Protein AF-A0A0L6WDC3-F1 (afdb_monomer_lite)

Radius of gyration: 16.23 Å; chains: 1; bounding box: 45×20×38 Å

Structure (mmCIF, N/CA/C/O backbone):
data_AF-A0A0L6WDC3-F1
#
_entry.id   AF-A0A0L6WDC3-F1
#
loop_
_atom_site.group_PDB
_atom_site.id
_atom_site.type_symbol
_atom_site.label_atom_id
_atom_site.label_alt_id
_atom_site.label_comp_id
_atom_site.label_asym_id
_atom_site.label_entity_id
_atom_site.label_seq_id
_atom_site.pdbx_PDB_ins_code
_atom_site.Cartn_x
_atom_site.Cartn_y
_atom_site.Cartn_z
_atom_site.occupancy
_atom_site.B_iso_or_equiv
_atom_site.auth_seq_id
_atom_site.auth_comp_id
_atom_site.auth_asym_id
_atom_site.auth_atom_id
_atom_site.pdbx_PDB_model_num
ATOM 1 N N . ASP A 1 1 ? -22.068 2.864 5.360 1.00 78.19 1 ASP A N 1
ATOM 2 C CA . ASP A 1 1 ? -20.998 3.765 4.893 1.00 78.19 1 ASP A CA 1
ATOM 3 C C . ASP A 1 1 ? -20.232 3.166 3.735 1.00 78.19 1 ASP A C 1
ATOM 5 O O . ASP A 1 1 ? -19.959 1.970 3.747 1.00 78.19 1 ASP A O 1
ATOM 9 N N . VAL A 1 2 ? -19.915 3.991 2.737 1.00 90.62 2 VAL A N 1
ATOM 10 C CA . VAL A 1 2 ? -19.037 3.625 1.617 1.00 90.62 2 VAL A CA 1
ATOM 11 C C . VAL A 1 2 ? -17.611 4.065 1.976 1.00 90.62 2 VAL A C 1
ATOM 13 O O . VAL A 1 2 ? -17.447 5.216 2.397 1.00 90.62 2 VAL A O 1
ATOM 16 N N . PRO A 1 3 ? -16.579 3.206 1.838 1.00 92.56 3 PRO A N 1
ATOM 17 C CA . PRO A 1 3 ? -15.191 3.598 2.085 1.00 92.56 3 PRO A CA 1
ATOM 18 C C . PRO A 1 3 ? -14.826 4.890 1.342 1.00 92.56 3 PRO A C 1
ATOM 20 O O . PRO A 1 3 ? -15.198 5.065 0.183 1.00 92.56 3 PRO A O 1
ATOM 23 N N . PHE A 1 4 ? -14.138 5.811 2.026 1.00 94.06 4 PHE A N 1
ATOM 24 C CA . PHE A 1 4 ? -13.706 7.109 1.478 1.00 94.06 4 PHE A CA 1
ATOM 25 C C . PHE A 1 4 ? -14.822 7.933 0.804 1.00 94.06 4 PHE A C 1
ATOM 27 O O . PHE A 1 4 ? -14.558 8.700 -0.118 1.00 94.06 4 PHE A O 1
ATOM 34 N N . GLY A 1 5 ? -16.081 7.764 1.225 1.00 96.00 5 GLY A N 1
ATOM 35 C CA . GLY A 1 5 ? -17.214 8.491 0.644 1.00 96.00 5 GLY A CA 1
ATOM 36 C C . GLY A 1 5 ? -17.508 8.128 -0.817 1.00 96.00 5 GLY A C 1
ATOM 37 O O . GLY A 1 5 ? -18.135 8.914 -1.517 1.00 96.00 5 GLY A O 1
ATOM 38 N N . GLY A 1 6 ? -17.045 6.964 -1.288 1.00 95.75 6 GLY A N 1
ATOM 39 C CA . GLY A 1 6 ? -17.212 6.525 -2.678 1.00 95.75 6 GLY A CA 1
ATOM 40 C C . GLY A 1 6 ? -16.139 7.031 -3.642 1.00 95.75 6 GLY A C 1
ATOM 41 O O . GLY A 1 6 ? -16.208 6.735 -4.833 1.00 95.75 6 GLY A O 1
ATOM 42 N N . VAL A 1 7 ? -15.129 7.752 -3.150 1.00 96.81 7 VAL A N 1
ATOM 43 C CA . VAL A 1 7 ? -13.972 8.148 -3.958 1.00 96.81 7 VAL A CA 1
ATOM 44 C C . VAL A 1 7 ? -13.087 6.930 -4.216 1.00 96.81 7 VAL A C 1
ATOM 46 O O . VAL A 1 7 ? -12.739 6.190 -3.295 1.00 96.81 7 VAL A O 1
ATOM 49 N N . THR A 1 8 ? -12.686 6.728 -5.471 1.00 95.12 8 THR A N 1
ATOM 50 C CA . THR A 1 8 ? -11.695 5.706 -5.818 1.00 95.12 8 THR A CA 1
ATOM 51 C C . THR A 1 8 ? -10.332 6.090 -5.246 1.00 95.12 8 THR A C 1
ATOM 53 O O . THR A 1 8 ? -9.788 7.141 -5.576 1.00 95.12 8 THR A O 1
ATOM 56 N N . VAL A 1 9 ? -9.768 5.222 -4.405 1.00 96.25 9 VAL A N 1
ATOM 57 C CA . VAL A 1 9 ? -8.462 5.420 -3.763 1.00 96.25 9 VAL A CA 1
ATOM 58 C C . VAL A 1 9 ? -7.498 4.331 -4.213 1.00 96.25 9 VAL A C 1
ATOM 60 O O . VAL A 1 9 ? -7.840 3.149 -4.210 1.00 96.25 9 VAL A O 1
ATOM 63 N N . VAL A 1 10 ? -6.276 4.731 -4.561 1.00 96.38 10 VAL A N 1
ATOM 64 C CA . VAL A 1 10 ? -5.173 3.819 -4.876 1.00 96.38 10 VAL A CA 1
ATOM 65 C C . VAL A 1 10 ? -4.107 3.957 -3.798 1.00 96.38 10 VAL A C 1
ATOM 67 O O . VAL A 1 10 ? -3.586 5.046 -3.563 1.00 96.38 10 VAL A O 1
ATOM 70 N N . PHE A 1 11 ? -3.773 2.845 -3.149 1.00 94.56 11 PHE A N 1
ATOM 71 C CA . PHE A 1 11 ? -2.665 2.779 -2.203 1.00 94.56 11 PHE A CA 1
ATOM 72 C C . PHE A 1 11 ? -1.394 2.359 -2.937 1.00 94.56 11 PHE A C 1
ATOM 74 O O . PHE A 1 11 ? -1.379 1.338 -3.621 1.00 94.56 11 PHE A O 1
ATOM 81 N N . GLY A 1 12 ? -0.327 3.137 -2.773 1.00 94.25 12 GLY A N 1
ATOM 82 C CA . GLY A 1 12 ? 1.008 2.812 -3.268 1.00 94.25 12 GLY A CA 1
ATOM 83 C C . GLY A 1 12 ? 1.991 2.672 -2.111 1.00 94.25 12 GLY A C 1
ATOM 84 O O . GLY A 1 12 ? 1.925 3.428 -1.144 1.00 94.25 12 GLY A O 1
ATOM 85 N N . GLY A 1 13 ? 2.899 1.704 -2.203 1.00 92.50 13 GLY A N 1
ATOM 86 C CA . GLY A 1 13 ? 3.947 1.489 -1.209 1.00 92.50 13 GLY A CA 1
ATOM 87 C C . GLY A 1 13 ? 4.588 0.110 -1.330 1.00 92.50 13 GLY A C 1
ATOM 88 O O . GLY A 1 13 ? 4.122 -0.737 -2.088 1.00 92.50 13 GLY A O 1
ATOM 89 N N . ASP A 1 14 ? 5.649 -0.116 -0.559 1.00 91.00 14 ASP A N 1
ATOM 90 C CA . ASP A 1 14 ? 6.285 -1.427 -0.412 1.00 91.00 14 ASP A CA 1
ATOM 91 C C . ASP A 1 14 ? 6.184 -1.852 1.059 1.00 91.00 14 ASP A C 1
ATOM 93 O O . ASP A 1 14 ? 6.677 -1.164 1.949 1.00 91.00 14 ASP A O 1
ATOM 97 N N . PHE A 1 15 ? 5.538 -2.987 1.337 1.00 87.25 15 PHE A N 1
ATOM 98 C CA . PHE A 1 15 ? 5.391 -3.511 2.702 1.00 87.25 15 PHE A CA 1
ATOM 99 C C . PHE A 1 15 ? 6.702 -4.018 3.316 1.00 87.25 15 PHE A C 1
ATOM 101 O O . PHE A 1 15 ? 6.715 -4.339 4.505 1.00 87.25 15 PHE A O 1
ATOM 108 N N . ARG A 1 16 ? 7.780 -4.108 2.528 1.00 86.25 16 ARG A N 1
ATOM 109 C CA . ARG A 1 16 ? 9.147 -4.323 3.021 1.00 86.25 16 ARG A CA 1
ATOM 110 C C . ARG A 1 16 ? 9.769 -3.039 3.581 1.00 86.25 16 ARG A C 1
ATOM 112 O O . ARG A 1 16 ? 10.817 -3.108 4.215 1.00 86.25 16 ARG A O 1
ATOM 119 N N . GLN A 1 17 ? 9.135 -1.878 3.385 1.00 87.94 17 GLN A N 1
ATOM 120 C CA . GLN A 1 17 ? 9.502 -0.648 4.089 1.00 87.94 17 GLN A CA 1
ATOM 121 C C . GLN A 1 17 ? 9.152 -0.738 5.582 1.00 87.94 17 GLN A C 1
ATOM 123 O O . GLN A 1 17 ? 8.537 -1.692 6.064 1.00 87.94 17 GLN A O 1
ATOM 128 N N . MET A 1 18 ? 9.570 0.279 6.334 1.00 87.81 18 MET A N 1
ATOM 129 C CA . MET A 1 18 ? 9.367 0.348 7.776 1.00 87.81 18 MET A CA 1
ATOM 130 C C . MET A 1 18 ? 7.875 0.280 8.144 1.00 87.81 18 MET A C 1
ATOM 132 O O . MET A 1 18 ? 7.032 0.934 7.533 1.00 87.81 18 MET A O 1
ATOM 136 N N . LEU A 1 19 ? 7.559 -0.502 9.181 1.00 89.56 19 LEU A N 1
ATOM 137 C CA . LEU A 1 19 ? 6.227 -0.535 9.786 1.00 89.56 19 LEU A CA 1
ATOM 138 C C . LEU A 1 19 ? 5.817 0.853 10.314 1.00 89.56 19 LEU A C 1
ATOM 140 O O . LEU A 1 19 ? 6.692 1.667 10.618 1.00 89.56 19 LEU A O 1
ATOM 144 N N . PRO A 1 20 ? 4.508 1.108 10.514 1.00 89.81 20 PRO A N 1
ATOM 145 C CA . PRO A 1 20 ? 4.056 2.333 11.160 1.00 89.81 20 PRO A CA 1
ATOM 146 C C . PRO A 1 20 ? 4.766 2.538 12.499 1.00 89.81 20 PRO A C 1
ATOM 148 O O . PRO A 1 20 ? 4.774 1.650 13.358 1.00 89.81 20 PRO A O 1
ATOM 151 N N . VAL A 1 21 ? 5.364 3.712 12.674 1.00 89.00 21 VAL A N 1
ATOM 152 C CA . VAL A 1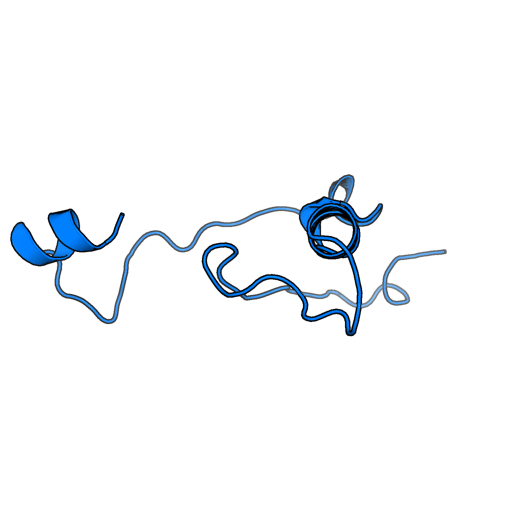 21 ? 6.024 4.079 13.925 1.00 89.00 21 VAL A CA 1
ATOM 153 C C . VAL A 1 21 ? 4.949 4.486 14.922 1.00 89.00 21 VAL A C 1
ATOM 155 O O . VAL A 1 21 ? 4.243 5.470 14.718 1.00 89.00 21 VAL A O 1
ATOM 158 N N . ILE A 1 22 ? 4.835 3.736 16.016 1.00 85.88 22 ILE A N 1
ATOM 159 C CA . ILE A 1 22 ? 3.964 4.090 17.135 1.00 85.88 22 ILE A CA 1
ATOM 160 C C . ILE A 1 22 ? 4.843 4.265 1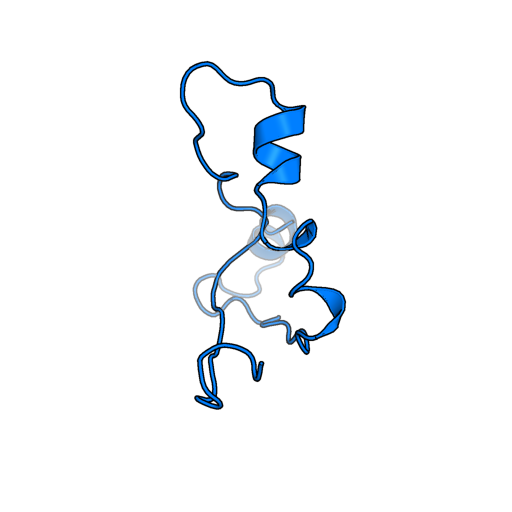8.368 1.00 85.88 22 ILE A C 1
ATOM 162 O O . ILE A 1 22 ? 5.532 3.334 18.786 1.00 85.88 22 ILE A O 1
ATOM 166 N N . GLN A 1 23 ? 4.842 5.469 18.937 1.00 86.44 23 GLN A N 1
ATOM 167 C CA . GLN A 1 23 ? 5.691 5.802 20.079 1.00 86.44 23 GLN A CA 1
ATOM 168 C C . GLN A 1 23 ? 5.368 4.915 21.290 1.00 86.44 23 GLN A C 1
ATOM 170 O O . GLN A 1 23 ? 4.201 4.703 21.616 1.00 86.44 23 GLN A O 1
ATOM 175 N N . GLN A 1 24 ? 6.416 4.421 21.962 1.00 77.69 24 GLN A N 1
ATOM 176 C CA . GLN A 1 24 ? 6.334 3.669 23.227 1.00 77.69 24 GLN A CA 1
ATOM 177 C C . GLN A 1 24 ? 5.437 2.417 23.183 1.00 77.69 24 GLN A C 1
ATOM 179 O O . GLN A 1 24 ? 4.829 2.032 24.183 1.00 77.69 24 GLN A O 1
ATOM 184 N N . ARG A 1 25 ? 5.305 1.781 22.018 1.00 81.81 25 ARG A N 1
ATOM 185 C CA . ARG A 1 25 ? 4.401 0.643 21.815 1.00 81.81 25 ARG A CA 1
ATOM 186 C C . ARG A 1 25 ? 5.166 -0.623 21.461 1.00 81.81 25 ARG A C 1
ATOM 188 O O . ARG A 1 25 ? 6.297 -0.589 20.983 1.00 81.81 25 ARG A O 1
ATOM 195 N N . LEU A 1 26 ? 4.527 -1.758 21.718 1.00 89.00 26 LEU A N 1
ATOM 196 C CA . LEU A 1 26 ? 5.083 -3.075 21.438 1.00 89.00 26 LEU A CA 1
ATOM 197 C C . LEU A 1 26 ? 5.042 -3.364 19.934 1.00 89.00 26 LEU A C 1
ATOM 199 O O . LEU A 1 26 ? 4.142 -2.917 19.220 1.00 89.00 26 LEU A O 1
ATOM 203 N N . ARG A 1 27 ? 5.950 -4.224 19.463 1.00 87.12 27 ARG A N 1
ATOM 204 C CA . ARG A 1 27 ? 5.991 -4.685 18.062 1.00 87.12 27 ARG A CA 1
ATOM 205 C C . ARG A 1 27 ? 4.633 -5.196 17.560 1.00 87.12 27 ARG A C 1
ATOM 207 O O . ARG A 1 27 ? 4.256 -4.940 16.422 1.00 87.12 27 ARG A O 1
ATOM 214 N N . GLN A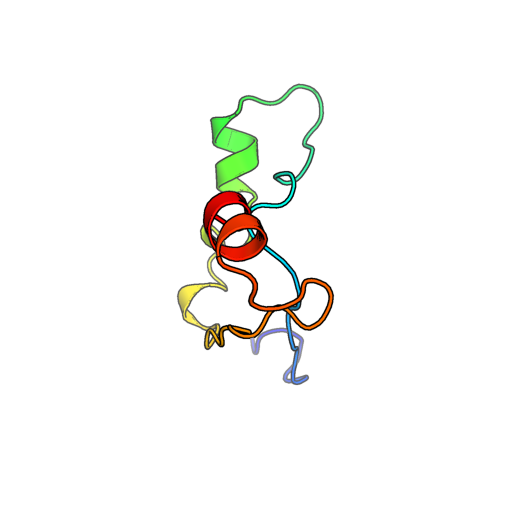 1 28 ? 3.878 -5.892 18.409 1.00 90.19 28 GLN A N 1
ATOM 215 C CA . GLN A 1 28 ? 2.538 -6.391 18.074 1.00 90.19 28 GLN A CA 1
ATOM 216 C C . GLN A 1 28 ? 1.558 -5.263 17.737 1.00 90.19 28 GLN A C 1
ATOM 218 O O . GLN A 1 28 ? 0.745 -5.411 16.831 1.00 90.19 28 GLN A O 1
ATOM 223 N N . GLN A 1 29 ? 1.657 -4.127 18.426 1.00 90.12 29 GLN A N 1
ATOM 224 C CA . GLN A 1 29 ? 0.790 -2.972 18.198 1.00 90.12 29 GLN A CA 1
ATOM 225 C C . GLN A 1 29 ? 1.154 -2.259 16.892 1.00 90.12 29 GLN A C 1
ATOM 227 O O . GLN A 1 29 ? 0.256 -1.865 16.154 1.00 90.12 29 GLN A O 1
ATOM 232 N N . MET A 1 30 ? 2.446 -2.182 16.550 1.00 91.62 30 MET A N 1
ATOM 233 C CA . MET A 1 30 ? 2.888 -1.698 15.233 1.00 91.62 30 MET A CA 1
ATOM 234 C C . MET A 1 30 ? 2.332 -2.568 14.098 1.00 91.62 30 MET A C 1
ATOM 236 O O . MET A 1 30 ? 1.831 -2.053 13.102 1.00 91.62 30 MET A O 1
ATOM 240 N N . ILE A 1 31 ? 2.367 -3.896 14.261 1.00 89.88 31 ILE A N 1
ATOM 241 C CA . ILE A 1 31 ? 1.779 -4.834 13.293 1.00 89.88 31 ILE A CA 1
ATOM 242 C C . ILE A 1 31 ? 0.258 -4.651 13.223 1.00 89.88 31 ILE A C 1
ATOM 244 O O . ILE A 1 31 ? -0.294 -4.605 12.126 1.00 89.88 31 ILE A O 1
ATOM 248 N N . ALA A 1 32 ? -0.422 -4.530 14.365 1.00 91.75 32 ALA A N 1
ATOM 249 C CA . ALA A 1 32 ? -1.872 -4.352 14.430 1.00 91.75 32 ALA A CA 1
ATOM 250 C C . ALA A 1 32 ? -2.347 -3.044 13.775 1.00 91.75 32 ALA A C 1
ATOM 252 O O . ALA A 1 32 ? -3.438 -3.012 13.218 1.00 91.75 32 ALA A O 1
ATOM 253 N N . ALA A 1 33 ? -1.523 -1.995 13.793 1.00 91.56 33 ALA A N 1
ATOM 254 C CA . ALA A 1 33 ? -1.812 -0.736 13.108 1.00 91.56 33 ALA A CA 1
ATOM 255 C C . ALA A 1 33 ? -1.483 -0.754 11.606 1.00 91.56 33 ALA A C 1
ATOM 257 O O . ALA A 1 33 ? -1.770 0.215 10.906 1.00 91.56 33 ALA A O 1
ATOM 258 N N . SER A 1 34 ? -0.853 -1.816 11.093 1.00 92.44 34 SER A N 1
ATOM 259 C CA . SER A 1 34 ? -0.549 -1.911 9.665 1.00 92.44 34 SER A CA 1
ATOM 260 C C . SER A 1 34 ? -1.824 -2.031 8.828 1.00 92.44 34 SER A C 1
ATOM 262 O O . SER A 1 34 ? -2.801 -2.654 9.246 1.00 92.44 34 SER A O 1
ATOM 264 N N . LEU A 1 35 ? -1.787 -1.501 7.599 1.00 92.56 35 LEU A N 1
ATOM 265 C CA . LEU A 1 35 ? -2.916 -1.552 6.662 1.00 92.56 35 LEU A CA 1
ATOM 266 C C . LEU A 1 35 ? -3.448 -2.983 6.468 1.00 92.56 35 LEU A C 1
ATOM 268 O O . LEU A 1 35 ? -4.656 -3.188 6.449 1.00 92.56 35 LEU A O 1
ATOM 272 N N . LYS A 1 36 ? -2.550 -3.980 6.430 1.00 91.56 36 LYS A N 1
ATOM 273 C CA . LYS A 1 36 ? -2.889 -5.406 6.271 1.00 91.56 36 LYS A CA 1
ATOM 274 C C . LYS A 1 36 ? -3.670 -6.014 7.438 1.00 91.56 36 LYS A C 1
ATOM 276 O O . LYS A 1 36 ? -4.199 -7.110 7.304 1.00 91.56 36 LYS A O 1
ATOM 281 N N . ARG A 1 37 ? -3.690 -5.365 8.605 1.00 92.94 37 ARG A N 1
ATOM 282 C CA . ARG A 1 37 ? -4.478 -5.798 9.772 1.00 92.94 37 ARG A CA 1
ATOM 283 C C . ARG A 1 37 ? -5.784 -5.016 9.925 1.00 92.94 37 ARG A C 1
ATOM 285 O O . ARG A 1 37 ? -6.582 -5.351 10.795 1.00 92.94 37 ARG A O 1
ATOM 292 N N . GLY A 1 38 ? -6.005 -3.990 9.103 1.00 91.38 38 GLY A N 1
ATOM 293 C CA . GLY A 1 38 ? -7.219 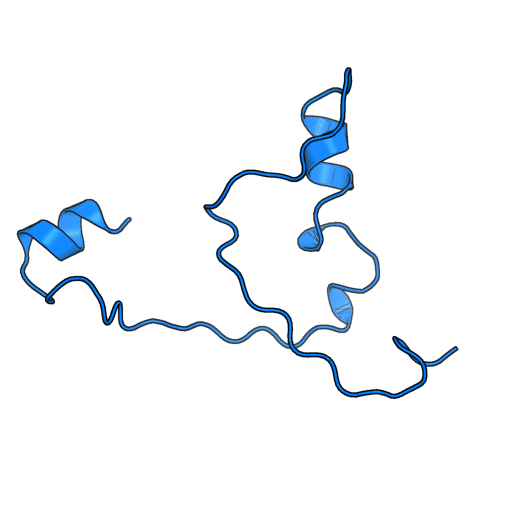-3.184 9.124 1.00 91.38 38 GLY A CA 1
ATOM 294 C C . GLY A 1 38 ? -8.388 -3.858 8.405 1.00 91.38 38 GLY A C 1
ATOM 295 O O . GLY A 1 38 ? -8.197 -4.599 7.448 1.00 91.38 38 GLY A O 1
ATOM 296 N N . ARG A 1 39 ? -9.618 -3.520 8.814 1.00 92.56 39 ARG A N 1
ATOM 297 C CA . ARG A 1 39 ? -10.870 -4.027 8.208 1.00 92.56 39 ARG A CA 1
ATOM 298 C C . ARG A 1 39 ? -11.012 -3.715 6.714 1.00 92.56 39 ARG A C 1
ATOM 300 O O . ARG A 1 39 ? -11.756 -4.385 6.016 1.00 92.56 39 ARG A O 1
ATOM 307 N N . LEU A 1 40 ? -10.322 -2.678 6.241 1.00 92.81 40 LEU A N 1
ATOM 308 C CA . LEU A 1 40 ? -10.329 -2.274 4.838 1.00 92.81 40 LEU A CA 1
ATOM 309 C C . LEU A 1 40 ? -9.584 -3.275 3.942 1.00 92.81 40 LEU A C 1
ATOM 311 O O . LEU A 1 40 ? -9.864 -3.335 2.752 1.00 92.81 40 LEU A O 1
ATOM 315 N N . TRP A 1 41 ? -8.643 -4.052 4.491 1.00 94.25 41 TRP A N 1
ATOM 316 C CA . TRP A 1 41 ? -7.776 -4.925 3.699 1.00 94.25 41 TRP A CA 1
ATOM 317 C C . TRP A 1 41 ? -8.557 -5.933 2.855 1.00 94.25 41 TRP A C 1
ATOM 319 O O . TRP A 1 41 ? -8.257 -6.095 1.677 1.00 94.25 41 TRP A O 1
ATOM 329 N N . ASP A 1 42 ? -9.615 -6.515 3.417 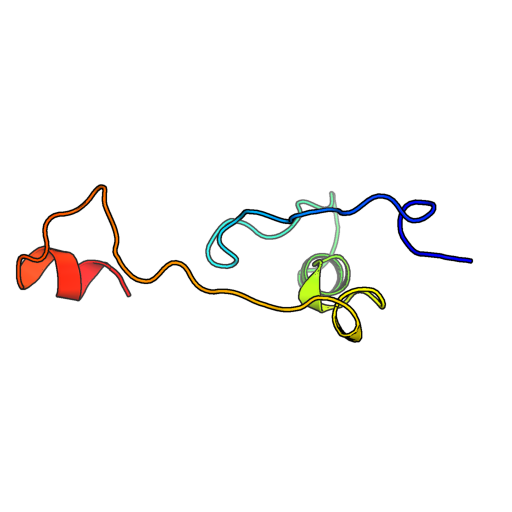1.00 93.06 42 ASP A N 1
ATOM 330 C CA . ASP A 1 42 ? -10.462 -7.496 2.728 1.00 93.06 42 ASP A CA 1
ATOM 331 C C . ASP A 1 42 ? -11.267 -6.885 1.563 1.00 93.06 42 ASP A C 1
ATOM 333 O O . ASP A 1 42 ? -11.829 -7.606 0.743 1.00 93.06 42 ASP A O 1
ATOM 337 N N . GLN A 1 43 ? -11.323 -5.553 1.477 1.00 92.94 43 GLN A N 1
ATOM 338 C CA . GLN A 1 43 ? -11.983 -4.797 0.409 1.00 92.94 43 GLN A CA 1
ATOM 339 C C . GLN A 1 43 ? -10.985 -4.231 -0.615 1.00 92.94 43 GLN A C 1
ATOM 341 O O . GLN A 1 43 ? -11.399 -3.622 -1.601 1.00 92.94 43 GLN A O 1
ATOM 346 N N . ILE A 1 44 ? -9.676 -4.393 -0.387 1.00 94.31 44 ILE A N 1
ATOM 347 C CA . ILE A 1 44 ? -8.626 -3.882 -1.270 1.00 94.31 44 ILE A CA 1
ATOM 348 C C . ILE A 1 44 ? -8.256 -4.952 -2.297 1.00 94.31 44 ILE A C 1
ATOM 350 O O . ILE A 1 44 ? -7.792 -6.039 -1.957 1.00 94.31 44 ILE A O 1
ATOM 354 N N . GLN A 1 45 ? -8.365 -4.602 -3.577 1.00 95.56 45 GLN A N 1
ATOM 355 C CA . GLN A 1 45 ? -7.755 -5.381 -4.647 1.00 95.56 45 GLN A CA 1
ATOM 356 C C . GLN A 1 45 ? -6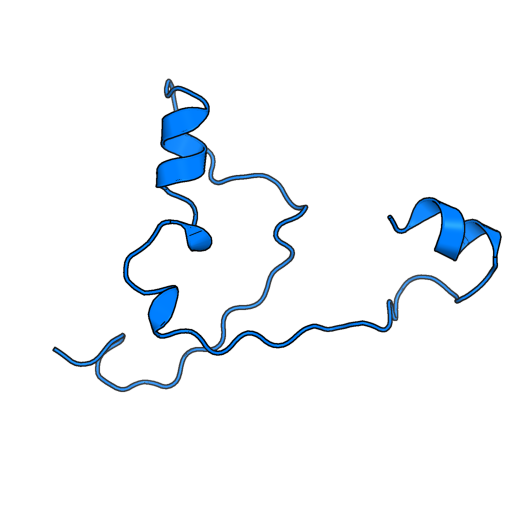.248 -5.099 -4.695 1.00 95.56 45 GLN A C 1
ATOM 358 O O . GLN A 1 45 ? -5.826 -3.954 -4.866 1.00 95.56 45 GLN A O 1
ATOM 363 N N . VAL A 1 46 ? -5.431 -6.145 -4.567 1.00 94.75 46 VAL A N 1
ATOM 364 C CA . VAL A 1 46 ? -3.967 -6.024 -4.571 1.00 94.75 46 VAL A CA 1
ATOM 365 C C . VAL A 1 46 ? -3.420 -6.209 -5.986 1.00 94.75 46 VAL A C 1
ATOM 367 O O . VAL A 1 46 ? -3.768 -7.168 -6.675 1.00 94.75 46 VAL A O 1
ATOM 370 N N . TYR A 1 47 ? -2.519 -5.311 -6.385 1.00 95.88 47 TYR A N 1
ATOM 371 C CA . TYR A 1 47 ? -1.729 -5.399 -7.612 1.00 95.88 47 TYR A CA 1
ATOM 372 C C . TYR A 1 47 ? -0.243 -5.291 -7.270 1.00 95.88 47 TYR A C 1
ATOM 374 O O . TYR A 1 47 ? 0.140 -4.528 -6.383 1.00 95.88 47 TYR A O 1
ATOM 382 N N . TYR A 1 48 ? 0.593 -6.046 -7.979 1.00 94.38 48 TYR A N 1
ATOM 383 C CA . TYR A 1 48 ? 2.035 -6.088 -7.748 1.00 94.38 48 TYR A CA 1
ATOM 384 C C . TYR A 1 48 ? 2.782 -5.447 -8.913 1.00 94.38 48 TYR A C 1
ATOM 386 O O . TYR A 1 48 ? 2.564 -5.799 -10.072 1.00 94.38 48 TYR A O 1
ATOM 394 N N . LEU A 1 49 ? 3.704 -4.538 -8.598 1.00 92.75 49 LEU A N 1
ATOM 395 C CA . LEU A 1 49 ? 4.712 -4.075 -9.544 1.00 92.75 49 LEU A CA 1
ATOM 396 C C . LEU A 1 49 ? 5.912 -5.018 -9.442 1.00 92.75 49 LEU A C 1
ATOM 398 O O . LEU A 1 49 ? 6.577 -5.063 -8.412 1.00 92.75 49 LEU A O 1
ATOM 402 N N . VAL A 1 50 ? 6.141 -5.807 -10.491 1.00 88.25 50 VAL A N 1
ATOM 403 C CA . VAL A 1 50 ? 7.183 -6.849 -10.512 1.00 88.25 50 VAL A CA 1
ATOM 404 C C . VAL A 1 50 ? 8.505 -6.341 -11.098 1.00 88.25 50 VAL A C 1
ATOM 406 O O . VAL A 1 50 ? 9.549 -6.606 -10.501 1.00 88.25 50 VAL A O 1
ATOM 409 N N . PRO A 1 51 ? 8.524 -5.596 -12.222 1.00 88.56 51 PRO A N 1
ATOM 410 C CA . PRO A 1 51 ? 9.780 -5.100 -12.767 1.00 88.56 51 PRO A CA 1
ATOM 411 C C . PRO A 1 51 ? 10.344 -3.982 -11.887 1.00 88.56 51 PRO A C 1
ATOM 413 O O . PRO A 1 51 ? 9.743 -2.913 -11.760 1.00 88.56 51 PRO A O 1
ATOM 416 N N . ASN A 1 52 ? 11.523 -4.207 -11.306 1.00 87.75 52 ASN A N 1
ATOM 417 C CA . ASN A 1 52 ? 12.303 -3.121 -10.729 1.00 87.75 52 ASN A CA 1
ATOM 418 C C . ASN A 1 52 ? 12.878 -2.291 -11.881 1.00 87.75 52 ASN A C 1
ATOM 420 O O . ASN A 1 52 ? 13.741 -2.758 -12.611 1.00 87.75 52 ASN A O 1
ATOM 424 N N . MET A 1 53 ? 12.376 -1.072 -12.062 1.00 89.69 53 MET A N 1
ATOM 425 C CA . MET A 1 53 ? 12.825 -0.177 -13.136 1.00 89.69 53 MET A CA 1
ATOM 426 C C . MET A 1 53 ? 14.089 0.616 -12.769 1.00 89.69 53 MET A C 1
ATOM 428 O O . MET A 1 53 ? 14.626 1.329 -13.611 1.00 89.69 53 MET A O 1
ATOM 432 N N . ARG A 1 54 ? 14.538 0.546 -11.507 1.00 89.56 54 ARG A N 1
ATOM 433 C CA . ARG A 1 54 ? 15.711 1.278 -11.006 1.00 89.56 54 ARG A CA 1
ATOM 434 C C . ARG A 1 54 ? 16.992 0.453 -11.086 1.00 89.56 54 ARG A C 1
ATOM 436 O O . ARG A 1 54 ? 18.052 1.023 -11.317 1.00 89.56 54 ARG A O 1
ATOM 443 N N . LEU A 1 55 ? 16.893 -0.848 -10.834 1.00 88.62 55 LEU A N 1
ATOM 444 C CA . LEU A 1 55 ? 18.000 -1.790 -10.973 1.00 88.62 55 LEU A CA 1
ATOM 445 C C . LEU A 1 55 ? 17.889 -2.493 -12.322 1.00 88.62 55 LEU A C 1
ATOM 447 O O . LEU A 1 55 ? 16.789 -2.835 -12.751 1.00 88.62 55 LEU A O 1
ATOM 451 N N . ASP A 1 56 ? 19.022 -2.715 -12.979 1.00 86.50 56 ASP A N 1
ATOM 452 C CA . ASP A 1 56 ? 19.045 -3.593 -14.141 1.00 86.50 56 ASP A CA 1
ATOM 453 C C . ASP A 1 56 ? 18.811 -5.053 -13.715 1.00 86.50 56 ASP A C 1
ATOM 455 O O . ASP A 1 56 ? 18.939 -5.430 -12.547 1.00 86.50 56 ASP A O 1
ATOM 459 N N . GLN A 1 57 ? 18.433 -5.893 -14.674 1.00 86.38 57 GLN A N 1
ATOM 460 C CA . GLN A 1 57 ? 18.156 -7.309 -14.430 1.00 86.38 57 GLN A CA 1
ATOM 461 C C . GLN A 1 57 ? 19.430 -8.161 -14.514 1.00 86.38 57 GLN A C 1
ATOM 463 O O . GLN A 1 57 ? 19.412 -9.268 -15.052 1.00 86.38 57 GLN A O 1
ATOM 468 N N . THR A 1 58 ? 20.553 -7.640 -14.016 1.00 87.94 58 THR A N 1
ATOM 469 C CA . THR A 1 58 ? 21.784 -8.428 -13.911 1.00 87.94 58 THR A CA 1
ATOM 470 C C . THR A 1 58 ? 21.628 -9.522 -12.847 1.00 87.94 58 THR A C 1
ATOM 472 O O . THR A 1 58 ? 20.895 -9.328 -11.871 1.00 87.94 58 THR A O 1
ATOM 475 N N . PRO A 1 59 ? 22.301 -10.681 -13.000 1.00 86.31 59 PRO A N 1
ATOM 476 C CA . PRO A 1 59 ? 22.214 -11.776 -12.032 1.00 86.31 59 PRO A CA 1
ATOM 477 C C . PRO A 1 59 ? 22.520 -11.341 -10.593 1.00 86.31 59 PRO A C 1
ATOM 479 O O . PRO A 1 59 ? 21.813 -11.743 -9.670 1.00 86.31 59 PRO A O 1
ATOM 482 N N . ASP A 1 60 ? 23.509 -10.462 -10.417 1.00 87.44 60 ASP A N 1
ATOM 483 C CA . ASP A 1 60 ? 23.905 -9.931 -9.111 1.00 87.44 60 ASP A CA 1
ATOM 484 C C . ASP A 1 60 ? 22.798 -9.065 -8.491 1.00 87.44 60 ASP A C 1
ATOM 486 O O . ASP A 1 60 ? 22.398 -9.280 -7.346 1.00 87.44 60 ASP A O 1
ATOM 490 N N . ASN A 1 61 ? 22.223 -8.128 -9.252 1.00 85.69 61 ASN A N 1
ATOM 491 C CA . ASN A 1 61 ? 21.151 -7.268 -8.744 1.00 85.69 61 ASN A CA 1
ATOM 492 C C . ASN A 1 61 ? 19.873 -8.048 -8.425 1.00 85.69 61 ASN A C 1
ATOM 494 O O . ASN A 1 61 ? 19.195 -7.734 -7.445 1.00 85.69 61 ASN A O 1
ATOM 498 N N . ILE A 1 62 ? 19.557 -9.090 -9.200 1.00 83.69 62 ILE A N 1
ATOM 499 C CA . ILE A 1 62 ? 18.436 -9.988 -8.899 1.00 83.69 62 ILE A CA 1
ATOM 500 C C . ILE A 1 62 ? 18.697 -10.748 -7.592 1.00 83.69 62 ILE A C 1
ATOM 502 O O . ILE A 1 62 ? 17.795 -10.841 -6.759 1.00 83.69 62 ILE A O 1
ATOM 506 N N . ALA A 1 63 ? 19.920 -11.243 -7.378 1.00 82.38 63 ALA A N 1
ATOM 507 C CA . ALA A 1 63 ? 20.285 -11.958 -6.155 1.00 82.38 63 ALA A CA 1
ATOM 508 C C . ALA A 1 63 ? 20.150 -11.088 -4.890 1.00 82.38 63 ALA A C 1
ATOM 510 O O . ALA A 1 63 ? 19.814 -11.602 -3.823 1.00 82.38 63 ALA A O 1
ATOM 511 N N . HIS A 1 64 ? 20.362 -9.775 -5.007 1.00 77.38 64 HIS A N 1
ATOM 512 C CA . HIS A 1 64 ? 20.249 -8.825 -3.897 1.00 77.38 64 HIS A CA 1
ATOM 513 C C . HIS A 1 64 ? 18.854 -8.198 -3.720 1.00 77.38 64 HIS A C 1
ATOM 515 O O . HIS A 1 64 ? 18.623 -7.511 -2.726 1.00 77.38 64 HIS A O 1
ATOM 521 N N . ALA A 1 65 ? 17.920 -8.401 -4.655 1.00 69.81 65 ALA A N 1
ATOM 522 C CA . ALA A 1 65 ? 16.605 -7.747 -4.647 1.00 69.81 65 ALA A CA 1
ATOM 523 C C . ALA A 1 65 ? 15.540 -8.421 -3.748 1.00 69.81 65 ALA A C 1
ATOM 525 O O . ALA A 1 65 ? 14.421 -7.893 -3.647 1.00 69.81 65 ALA A O 1
ATOM 526 N N . ALA A 1 66 ? 15.866 -9.564 -3.130 1.00 58.84 66 ALA A N 1
ATOM 527 C CA . ALA A 1 66 ? 14.963 -10.375 -2.306 1.00 58.84 66 ALA A CA 1
ATOM 528 C C . ALA A 1 66 ? 14.715 -9.773 -0.910 1.00 58.84 66 ALA A C 1
ATOM 530 O O . ALA A 1 66 ? 15.676 -9.698 -0.113 1.00 58.84 66 ALA A O 1
#

pLDDT: mean 89.3, std 6.3, range [58.84, 96.81]

Secondary structure (DSSP, 8-state):
--GGGG--------TTSPPPP-TT--HHHHHHTSGGGSTTGGGPPP----S-SSS---HHHHHH--

Sequence (66 aa):
DVPFGGVTVVFGGDFRQMLPVIQQRLRQQMIAASLKRGRLWDQIQVYYLVPNMRLDQTPDNIAHAA

Foldseek 3Di:
DDPPVPDDDDDDDDPVDDFDDDPPDDPVVSVCPGPCNDPCNVVDDDDDDDDPPPDDPDPVVVVVVD